Protein AF-A0A1X7SW17-F1 (afdb_monomer)

Secondary structure (DSSP, 8-state):
----TT--EEEPPTT---HHHHHHHHHHHTT-SS--EEE--SEEEEEGGGHHHHHHHHHH-SS--EEE-TTEE--HHHHHHHHHHHHH-SS--EEEE-GGGHHHHHTSTTHHHHGGGEEE-

Nearest PDB structures (foldseek):
  3tsr-assembly1_E  TM=7.673E-01  e=5.343E-05  Mus musculus
  7ju4-assembly1_l  TM=8.261E-01  e=2.467E-04  Chlamydomonas reinhardtii
  4peq-assembly2_D  TM=7.321E-01  e=2.467E-04  Bos taurus
  7vtq-assembly1_B  TM=7.278E-01  e=2.315E-04  Mus musculus
  8xi3-assembly1_A  TM=7.868E-01  e=2.005E-02  Mus musculus

Foldseek 3Di:
DDPPQAAQEDADDAQRDALVRLLVVLVVQLPDQRHQYYHDENHQNHELSNLQSLLSSQQRHQRHAYYEYENYHHDLVSVVSNVVSQLPRDRHQAYEYELVNVVVLCPDPCSVSCVRRYHHD

Mean predicted aligned error: 3.46 Å

Sequence (121 aa):
MINNTSLEALSISPDSINDDGVIALTQSLINNKTITGLFLYNNPDITSTSAQSLAELLLHNHTLSLLWLQYTNIDTDGVLVLMESLRTNKTLRRLYLDKKHKQTCSSLPYYKTIENRLHFV

Structure (mmCIF, N/CA/C/O backbone):
data_AF-A0A1X7SW17-F1
#
_entry.id   AF-A0A1X7SW17-F1
#
loop_
_atom_site.group_PDB
_atom_site.id
_atom_site.type_symbol
_atom_site.label_atom_id
_atom_site.label_alt_id
_atom_site.label_comp_id
_atom_site.label_asym_id
_atom_site.label_entity_id
_atom_site.label_seq_id
_atom_site.pdbx_PDB_ins_code
_atom_site.Cartn_x
_atom_site.Cartn_y
_atom_site.Cartn_z
_atom_site.occupancy
_atom_site.B_iso_or_equiv
_atom_site.auth_seq_id
_atom_site.auth_comp_id
_atom_site.auth_asym_id
_atom_site.auth_atom_id
_atom_site.pdbx_PDB_model_num
ATOM 1 N N . MET A 1 1 ? -13.036 26.231 8.450 1.00 32.84 1 MET A N 1
ATOM 2 C CA . MET A 1 1 ? -12.405 24.911 8.237 1.00 32.84 1 MET A CA 1
ATOM 3 C C . MET A 1 1 ? -13.520 23.893 8.093 1.00 32.84 1 MET A C 1
ATOM 5 O O . MET A 1 1 ? -14.224 23.654 9.064 1.00 32.84 1 MET A O 1
ATOM 9 N N . ILE A 1 2 ? -13.777 23.398 6.883 1.00 36.91 2 ILE A N 1
ATOM 10 C CA . ILE A 1 2 ? -14.857 22.432 6.654 1.00 36.91 2 ILE A CA 1
ATOM 11 C C . ILE A 1 2 ? -14.306 21.063 7.064 1.00 36.91 2 ILE A C 1
ATOM 13 O O . ILE A 1 2 ? -13.496 20.484 6.346 1.00 36.91 2 ILE A O 1
ATOM 17 N N . ASN A 1 3 ? -14.6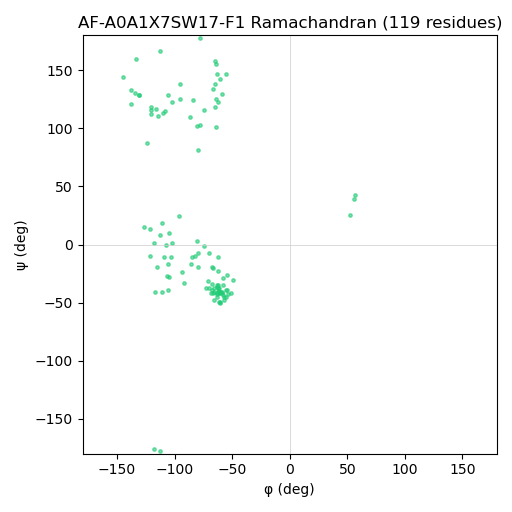85 20.585 8.252 1.00 39.19 3 ASN A N 1
ATOM 18 C CA . ASN A 1 3 ? -14.462 19.199 8.657 1.00 39.19 3 ASN A CA 1
ATOM 19 C C . ASN A 1 3 ? -15.285 18.314 7.721 1.00 39.19 3 ASN A C 1
ATOM 21 O O . ASN A 1 3 ? -16.501 18.214 7.862 1.00 39.19 3 ASN A O 1
ATOM 25 N N . ASN A 1 4 ? -14.626 17.720 6.732 1.00 43.75 4 ASN A N 1
ATOM 26 C CA . ASN A 1 4 ? -15.260 16.820 5.783 1.00 43.75 4 ASN A CA 1
ATOM 27 C C . ASN A 1 4 ? -15.412 15.445 6.456 1.00 43.75 4 ASN A C 1
ATOM 29 O O . ASN A 1 4 ? -14.566 14.567 6.310 1.00 43.75 4 ASN A O 1
ATOM 33 N N . THR A 1 5 ? -16.448 15.290 7.282 1.00 52.19 5 THR A N 1
ATOM 34 C CA . THR A 1 5 ? -16.728 14.059 8.044 1.00 52.19 5 THR A CA 1
ATOM 35 C C . THR A 1 5 ? -17.282 12.917 7.187 1.00 52.19 5 THR A C 1
ATOM 37 O O . THR A 1 5 ? -17.509 11.837 7.719 1.00 52.19 5 THR A O 1
ATOM 40 N N . SER A 1 6 ? -17.490 13.129 5.882 1.00 65.50 6 SER A N 1
ATOM 41 C CA . SER A 1 6 ? -18.081 12.150 4.959 1.00 65.50 6 SER A CA 1
ATOM 42 C C . SER A 1 6 ? -17.108 11.554 3.944 1.00 65.50 6 SER A C 1
ATOM 44 O O . SER A 1 6 ? -17.473 10.607 3.248 1.00 65.50 6 SER A O 1
ATOM 46 N N . LEU A 1 7 ? -15.890 12.093 3.802 1.00 67.31 7 LEU A N 1
ATOM 47 C CA . LEU A 1 7 ? -14.951 11.536 2.834 1.00 67.31 7 LEU A CA 1
ATOM 48 C C . LEU A 1 7 ? -14.341 10.257 3.414 1.00 67.31 7 LEU A C 1
ATOM 50 O O . LEU A 1 7 ? -13.465 10.309 4.279 1.00 67.31 7 LEU A O 1
ATOM 54 N N . GLU A 1 8 ? -14.838 9.121 2.934 1.00 90.00 8 GLU A N 1
ATOM 55 C CA . GLU A 1 8 ? -14.378 7.780 3.308 1.00 90.00 8 GLU A CA 1
ATOM 56 C C . GLU A 1 8 ? -13.317 7.240 2.343 1.00 90.00 8 GLU A C 1
ATOM 58 O O . GLU A 1 8 ? -12.506 6.395 2.715 1.00 90.00 8 GLU A O 1
ATOM 63 N N . ALA A 1 9 ? -13.286 7.739 1.108 1.00 94.50 9 ALA A N 1
ATOM 64 C CA . ALA A 1 9 ? -12.366 7.304 0.068 1.00 94.50 9 ALA A CA 1
ATOM 65 C C . ALA A 1 9 ? -11.697 8.509 -0.594 1.00 94.50 9 ALA A C 1
ATOM 67 O O . ALA A 1 9 ? -12.376 9.424 -1.058 1.00 94.50 9 ALA A O 1
ATOM 68 N N . LEU A 1 10 ? -10.368 8.487 -0.670 1.00 96.06 10 LEU A N 1
ATOM 69 C CA . LEU A 1 10 ? -9.577 9.445 -1.429 1.00 96.06 10 LEU A CA 1
ATOM 70 C C . LEU A 1 10 ? -8.963 8.742 -2.635 1.00 96.06 10 LEU A C 1
ATOM 72 O O . LEU A 1 10 ? -8.100 7.877 -2.479 1.00 96.06 10 LEU A O 1
ATOM 76 N N . SER A 1 11 ? -9.408 9.128 -3.828 1.00 97.19 11 SER A N 1
ATOM 77 C CA . SER A 1 11 ? -8.808 8.690 -5.084 1.00 97.19 11 SER A CA 1
ATOM 78 C C . SER A 1 11 ? -8.013 9.823 -5.694 1.00 97.19 11 SER A C 1
ATOM 80 O O . SER A 1 11 ? -8.537 10.922 -5.867 1.00 97.19 11 SER A O 1
ATOM 82 N N . ILE A 1 12 ? -6.764 9.533 -6.032 1.00 97.62 12 ILE A N 1
ATOM 83 C CA . ILE A 1 12 ? -5.918 10.424 -6.810 1.00 97.62 12 ILE A CA 1
ATOM 84 C C . ILE A 1 12 ? -6.010 9.999 -8.273 1.00 97.62 12 ILE A C 1
ATOM 86 O O . ILE A 1 12 ? -6.089 8.805 -8.570 1.00 97.62 12 ILE A O 1
ATOM 90 N N . SER A 1 13 ? -6.094 10.974 -9.175 1.00 97.44 13 SER A N 1
ATOM 91 C CA . SER A 1 13 ? -6.182 10.698 -10.606 1.00 97.44 13 SER A CA 1
ATOM 92 C C . SER A 1 13 ? -4.902 10.013 -11.102 1.00 97.44 13 SER A C 1
ATOM 94 O O . SER A 1 13 ? -3.845 10.171 -10.489 1.00 97.44 13 SER A O 1
ATOM 96 N N . PRO A 1 14 ? -4.974 9.246 -12.199 1.00 97.56 14 PRO A N 1
ATOM 97 C CA . PRO A 1 14 ? -3.780 8.771 -12.884 1.00 97.56 14 PRO A CA 1
ATOM 98 C C . PRO A 1 14 ? -2.851 9.922 -13.279 1.00 97.56 14 PRO A C 1
ATOM 100 O O . PRO A 1 14 ? -3.334 11.010 -13.607 1.00 97.56 14 PRO A O 1
ATOM 103 N N . ASP A 1 15 ? -1.545 9.664 -13.262 1.00 98.06 15 ASP A N 1
ATOM 104 C CA . ASP A 1 15 ? -0.480 10.598 -13.655 1.00 98.06 1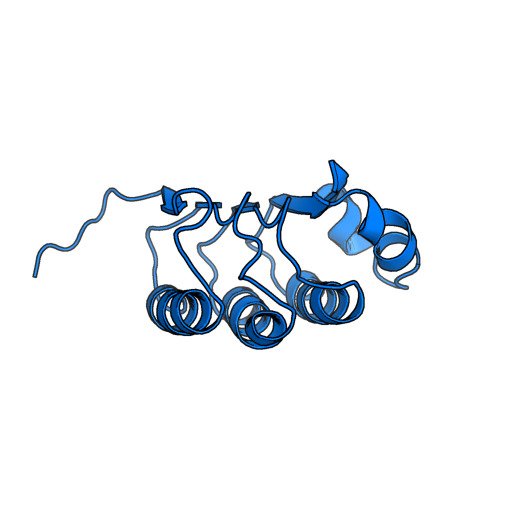5 ASP A CA 1
ATOM 105 C C . ASP A 1 15 ? -0.544 11.977 -12.961 1.00 98.06 15 ASP A C 1
ATOM 107 O O . ASP A 1 15 ? -0.089 12.984 -13.508 1.00 98.06 15 ASP A O 1
ATOM 111 N N . SER A 1 16 ? -1.142 12.059 -11.766 1.00 98.12 16 SER A N 1
ATOM 112 C CA . SER A 1 16 ? -1.411 13.338 -11.092 1.00 98.12 16 SER A CA 1
ATOM 113 C C . SER A 1 16 ? -0.700 13.508 -9.754 1.00 98.12 16 SER A C 1
ATOM 115 O O . SER A 1 16 ? -0.925 14.512 -9.074 1.00 98.12 16 SER A O 1
ATOM 117 N N . ILE A 1 17 ? 0.099 12.532 -9.324 1.00 98.56 17 ILE A N 1
ATOM 118 C CA . ILE A 1 17 ? 0.869 12.617 -8.083 1.00 98.56 17 ILE A CA 1
ATOM 119 C C . ILE A 1 17 ? 2.219 11.918 -8.224 1.00 98.56 17 ILE A C 1
ATOM 121 O O . ILE A 1 17 ? 2.340 10.879 -8.869 1.00 98.56 17 ILE A O 1
ATOM 125 N N . ASN A 1 18 ? 3.218 12.504 -7.577 1.00 98.69 18 ASN A N 1
ATOM 126 C CA . ASN A 1 18 ? 4.572 11.986 -7.464 1.00 98.69 18 ASN A CA 1
ATOM 127 C C . ASN A 1 18 ? 4.915 11.707 -5.991 1.00 98.69 18 ASN A C 1
ATOM 129 O O . ASN A 1 18 ? 4.078 11.882 -5.098 1.00 98.69 18 ASN A O 1
ATOM 133 N N . ASP A 1 19 ? 6.158 11.313 -5.730 1.00 98.81 19 ASP A N 1
ATOM 134 C CA . ASP A 1 19 ? 6.619 11.006 -4.377 1.00 98.81 19 ASP A CA 1
ATOM 135 C C . ASP A 1 19 ? 6.412 12.139 -3.360 1.00 98.81 19 ASP A C 1
ATOM 137 O O . ASP A 1 19 ? 5.884 11.897 -2.275 1.00 98.81 19 ASP A O 1
ATOM 141 N N . ASP A 1 20 ? 6.743 13.385 -3.709 1.00 98.69 20 ASP A N 1
ATOM 142 C CA . ASP A 1 20 ? 6.557 14.532 -2.808 1.00 98.69 20 ASP A CA 1
ATOM 143 C C . ASP A 1 20 ? 5.082 14.716 -2.425 1.00 98.69 20 ASP A C 1
ATOM 145 O O . ASP A 1 20 ? 4.744 14.962 -1.261 1.00 98.69 20 ASP A O 1
ATOM 149 N N . GLY A 1 21 ? 4.183 14.540 -3.397 1.00 98.56 21 GLY A N 1
ATOM 150 C CA . GLY A 1 21 ? 2.745 14.574 -3.163 1.00 98.56 21 GLY A CA 1
ATOM 151 C C . GLY A 1 21 ? 2.279 13.453 -2.233 1.00 98.56 21 GLY A C 1
ATOM 152 O O . GLY A 1 21 ? 1.480 13.703 -1.327 1.00 98.56 21 GLY A O 1
ATOM 153 N N . VAL A 1 22 ? 2.791 12.230 -2.402 1.00 98.69 22 VAL A N 1
ATOM 154 C CA . VAL A 1 22 ? 2.472 11.097 -1.515 1.00 98.69 22 VAL A CA 1
ATOM 155 C C . VAL A 1 22 ? 3.012 11.332 -0.104 1.00 98.69 22 VAL A C 1
ATOM 157 O O . VAL A 1 22 ? 2.303 11.082 0.873 1.00 98.69 22 VAL A O 1
ATOM 160 N N . ILE A 1 23 ? 4.223 11.870 0.039 1.00 98.69 23 ILE A N 1
ATOM 161 C CA . ILE A 1 23 ? 4.804 12.218 1.342 1.00 98.69 23 ILE A CA 1
ATOM 162 C C . ILE A 1 23 ? 3.930 13.25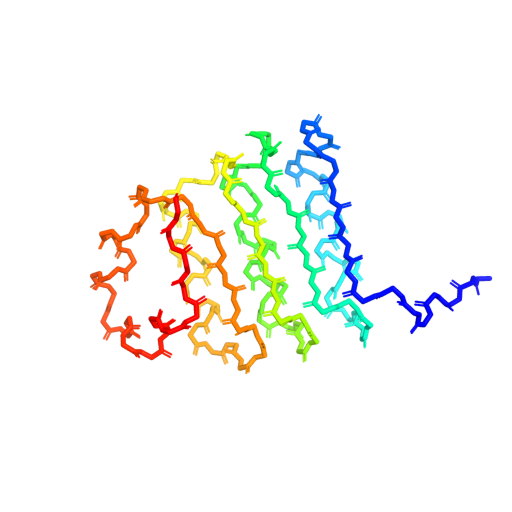8 2.057 1.00 98.69 23 ILE A C 1
ATOM 164 O O . ILE A 1 23 ? 3.529 13.039 3.201 1.00 98.69 23 ILE A O 1
ATOM 168 N N . ALA A 1 24 ? 3.541 14.343 1.386 1.00 98.44 24 ALA A N 1
ATOM 169 C CA . ALA A 1 24 ? 2.652 15.346 1.979 1.00 98.44 24 ALA A CA 1
ATOM 170 C C . ALA A 1 24 ? 1.265 14.766 2.331 1.00 98.44 24 ALA A C 1
ATOM 172 O O . ALA A 1 24 ? 0.670 15.087 3.370 1.00 98.44 24 ALA A O 1
ATOM 173 N N . LEU A 1 25 ? 0.749 13.873 1.483 1.00 97.75 25 LEU A N 1
ATOM 174 C CA . LEU A 1 25 ? -0.535 13.219 1.697 1.00 97.75 25 LEU A CA 1
ATOM 175 C C . LEU A 1 25 ? -0.511 12.291 2.920 1.00 97.75 25 LEU A C 1
ATOM 177 O O . LEU A 1 25 ? -1.402 12.365 3.767 1.00 97.75 25 LEU A O 1
ATOM 181 N N . THR A 1 26 ? 0.505 11.437 3.043 1.00 97.69 26 THR A N 1
ATOM 182 C CA . THR A 1 26 ? 0.652 10.498 4.172 1.00 97.69 26 THR A CA 1
ATOM 183 C C . THR A 1 26 ? 0.775 11.233 5.508 1.00 97.69 26 THR A C 1
ATOM 185 O O . THR A 1 26 ? 0.110 10.845 6.471 1.00 97.69 26 THR A O 1
ATOM 188 N N . GLN A 1 27 ? 1.504 12.355 5.554 1.00 96.88 27 GLN A N 1
ATOM 189 C CA . GLN A 1 27 ? 1.580 13.231 6.732 1.00 96.88 27 GLN A CA 1
ATOM 190 C C . GLN A 1 27 ? 0.203 13.766 7.148 1.00 96.88 27 GLN A C 1
ATOM 192 O O . GLN A 1 27 ? -0.134 13.775 8.332 1.00 96.88 27 GLN A O 1
ATOM 197 N N . SER A 1 28 ? -0.628 14.159 6.181 1.00 95.69 28 SER A N 1
ATOM 198 C CA . SER A 1 28 ? -1.990 14.642 6.448 1.00 95.69 28 SER A CA 1
ATOM 199 C C . SER A 1 28 ? -2.932 13.521 6.902 1.00 95.69 28 SER A C 1
ATOM 201 O O . SER A 1 28 ? -3.858 13.747 7.686 1.00 95.69 28 SER A O 1
ATOM 203 N N . LEU A 1 29 ? -2.705 12.295 6.425 1.00 96.31 29 LEU A N 1
ATOM 204 C CA . LEU A 1 29 ? -3.543 11.140 6.732 1.00 96.31 29 LEU A CA 1
ATOM 205 C C . LEU A 1 29 ? -3.156 10.421 8.026 1.00 96.31 29 LEU A C 1
ATOM 207 O O . LEU A 1 29 ? -3.991 9.690 8.555 1.00 96.31 29 LEU A O 1
ATOM 211 N N . ILE A 1 30 ? -1.965 10.634 8.590 1.00 96.12 30 ILE A N 1
ATOM 212 C CA . ILE A 1 30 ? -1.480 9.862 9.749 1.00 96.12 30 ILE A CA 1
ATOM 213 C C . ILE A 1 30 ? -2.459 9.876 10.938 1.00 96.12 30 ILE A C 1
ATOM 215 O O . ILE A 1 30 ? -2.742 8.838 11.534 1.00 96.12 30 ILE A O 1
ATOM 219 N N . ASN A 1 31 ? -3.087 11.028 11.199 1.00 92.94 31 ASN A N 1
ATOM 220 C CA . ASN A 1 31 ? -4.081 11.216 12.261 1.00 92.94 31 ASN A CA 1
ATOM 221 C C . AS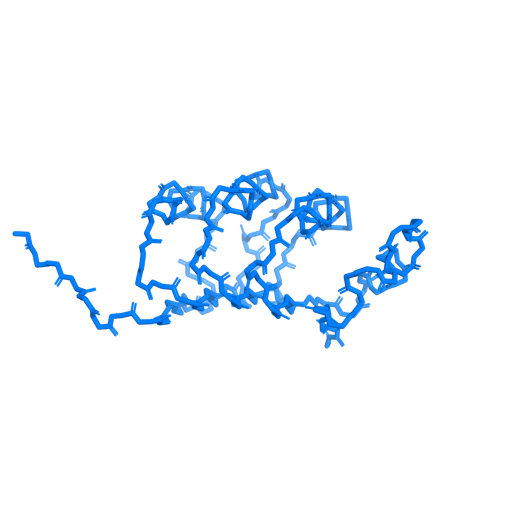N A 1 31 ? -5.530 11.241 11.751 1.00 92.94 31 ASN A C 1
ATOM 223 O O . ASN A 1 31 ? -6.455 11.410 12.549 1.00 92.94 31 ASN A O 1
ATOM 227 N N . ASN A 1 32 ? -5.750 11.071 10.445 1.00 94.25 32 ASN A N 1
ATOM 228 C CA . ASN A 1 32 ? -7.078 11.128 9.851 1.00 94.25 32 ASN A CA 1
ATOM 229 C C . ASN A 1 32 ? -7.961 9.957 10.336 1.00 94.25 32 ASN A C 1
ATOM 231 O O . ASN A 1 32 ? -7.539 8.796 10.384 1.00 94.25 32 ASN A O 1
ATOM 235 N N . LYS A 1 33 ? -9.204 10.280 10.714 1.00 94.69 33 LYS A N 1
ATOM 236 C CA . LYS A 1 33 ? -10.189 9.341 11.282 1.00 94.69 33 LYS A CA 1
ATOM 237 C C . LYS A 1 33 ? -11.394 9.072 10.376 1.00 94.69 33 LYS A C 1
ATOM 239 O O . LYS A 1 33 ? -12.335 8.430 10.821 1.00 94.69 33 LYS A O 1
ATOM 244 N N . THR A 1 34 ? -11.371 9.548 9.132 1.00 94.69 34 THR A N 1
ATOM 245 C CA . THR A 1 34 ? -12.502 9.445 8.193 1.00 94.69 34 THR A CA 1
ATOM 246 C C . THR A 1 34 ? -12.166 8.609 6.960 1.00 94.69 34 THR A C 1
ATOM 248 O O . THR A 1 34 ? -12.969 7.788 6.538 1.00 94.69 34 THR A O 1
ATOM 251 N N . ILE A 1 35 ? -10.964 8.766 6.406 1.00 96.44 35 ILE A N 1
ATOM 252 C CA . ILE A 1 35 ? -10.516 8.092 5.190 1.00 96.44 35 ILE A CA 1
ATOM 253 C C . ILE A 1 35 ? -10.205 6.629 5.499 1.00 96.44 35 ILE A C 1
ATOM 255 O O . ILE A 1 35 ? -9.276 6.300 6.237 1.00 96.44 35 ILE A O 1
ATOM 259 N N . THR A 1 36 ? -10.982 5.746 4.886 1.00 97.25 36 THR A N 1
ATOM 260 C CA . THR A 1 36 ? -10.862 4.291 4.972 1.00 97.25 36 THR A CA 1
ATOM 261 C C . THR A 1 36 ? -10.269 3.676 3.704 1.00 97.25 36 THR A C 1
ATOM 263 O O . THR A 1 36 ? -9.796 2.538 3.765 1.00 97.25 36 THR A O 1
ATOM 266 N N . GLY A 1 37 ? -10.238 4.399 2.579 1.00 98.12 37 GLY A N 1
ATOM 267 C CA . GLY A 1 37 ? -9.627 3.954 1.325 1.00 98.12 37 GLY A CA 1
ATOM 268 C C . GLY A 1 37 ? -8.752 5.021 0.672 1.00 98.12 37 GLY A C 1
ATOM 269 O O . GLY A 1 37 ? -9.194 6.151 0.483 1.00 98.12 37 GLY A O 1
ATOM 270 N N . LEU A 1 38 ? -7.530 4.643 0.298 1.00 98.56 38 LEU A N 1
ATOM 271 C CA . LEU A 1 38 ? -6.584 5.477 -0.439 1.00 98.56 38 LEU A CA 1
ATOM 272 C C . LEU A 1 38 ? -6.223 4.798 -1.764 1.00 98.56 38 LEU A C 1
ATOM 274 O O . LEU A 1 38 ? -5.674 3.693 -1.779 1.00 98.56 38 LEU A O 1
ATOM 278 N N . PHE A 1 39 ? -6.536 5.462 -2.873 1.00 98.62 39 PHE A N 1
ATOM 279 C CA . PHE A 1 39 ? -6.336 4.946 -4.222 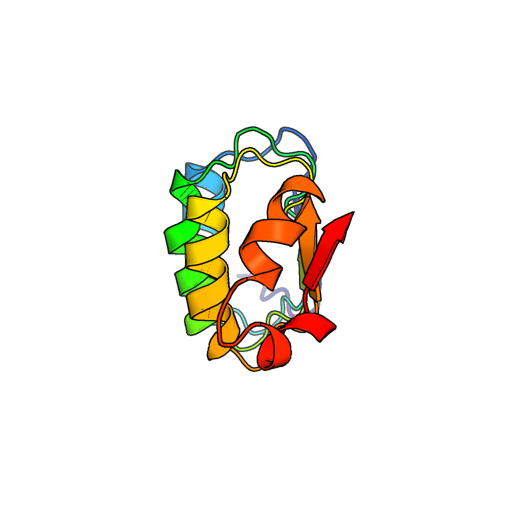1.00 98.62 39 PHE A CA 1
ATOM 280 C C . PHE A 1 39 ? -5.288 5.798 -4.940 1.00 98.62 39 PHE A C 1
ATOM 282 O O . PHE A 1 39 ? -5.539 6.961 -5.250 1.00 98.62 39 PHE A O 1
ATOM 289 N N . LEU A 1 40 ? -4.117 5.204 -5.176 1.00 98.56 40 LEU A N 1
ATOM 290 C CA . LEU A 1 40 ? -2.939 5.832 -5.788 1.00 98.56 40 LEU A CA 1
ATOM 291 C C . LEU A 1 40 ? -2.497 5.101 -7.066 1.00 98.56 40 LEU A C 1
ATOM 293 O O . LEU A 1 40 ? -1.390 5.296 -7.553 1.00 98.56 40 LEU A O 1
ATOM 297 N N . TYR A 1 41 ? -3.345 4.220 -7.593 1.00 97.94 41 TYR A N 1
ATOM 298 C CA . TYR A 1 41 ? -3.027 3.414 -8.764 1.00 97.94 41 TYR A CA 1
ATOM 299 C C . TYR A 1 41 ? -2.840 4.275 -10.022 1.00 97.94 41 TYR A C 1
ATOM 301 O O . TYR A 1 41 ? -3.366 5.385 -10.094 1.00 97.94 41 TYR A O 1
ATOM 309 N N . ASN A 1 42 ? -2.119 3.749 -11.016 1.00 98.38 42 ASN A N 1
ATOM 310 C CA . ASN A 1 42 ? -1.773 4.456 -12.261 1.00 98.38 42 ASN A CA 1
ATOM 311 C C . ASN A 1 42 ? -1.037 5.787 -12.026 1.00 98.38 42 ASN A C 1
ATOM 313 O O . ASN A 1 42 ? -1.301 6.776 -12.703 1.00 98.38 42 ASN A O 1
ATOM 317 N N . ASN A 1 43 ? -0.129 5.821 -11.054 1.00 98.69 43 ASN A N 1
ATOM 318 C CA . ASN A 1 43 ? 0.744 6.966 -10.817 1.00 98.69 43 ASN A CA 1
ATOM 319 C C . ASN A 1 43 ? 2.203 6.489 -10.862 1.00 98.69 43 ASN A C 1
ATOM 321 O O . ASN A 1 43 ? 2.759 6.099 -9.830 1.00 98.69 43 ASN A O 1
ATOM 325 N N . PRO A 1 44 ? 2.826 6.460 -12.055 1.00 98.50 44 PRO A N 1
ATOM 326 C CA . PRO A 1 44 ? 4.176 5.930 -12.231 1.00 98.50 44 PRO A CA 1
ATOM 327 C C . PRO A 1 44 ? 5.246 6.770 -11.519 1.00 98.50 44 PRO A C 1
ATOM 329 O O . PRO A 1 44 ? 6.311 6.248 -11.209 1.00 98.50 44 PRO A O 1
ATOM 332 N N . ASP A 1 45 ? 4.963 8.030 -11.191 1.00 98.75 45 ASP A N 1
ATOM 333 C CA . ASP A 1 45 ? 5.887 8.897 -10.447 1.00 98.75 45 ASP A CA 1
ATOM 334 C C . ASP A 1 45 ? 5.868 8.649 -8.925 1.00 98.75 45 ASP A C 1
ATOM 336 O O . ASP A 1 45 ? 6.562 9.333 -8.172 1.00 98.75 45 ASP A O 1
ATOM 340 N N . ILE A 1 46 ? 5.090 7.665 -8.457 1.00 98.75 46 ILE A N 1
ATOM 341 C CA . ILE A 1 46 ? 5.221 7.103 -7.110 1.00 98.75 46 ILE A CA 1
ATOM 342 C C . ILE A 1 46 ? 6.274 5.997 -7.169 1.00 98.75 46 ILE A C 1
ATOM 344 O O . ILE A 1 46 ? 6.034 4.927 -7.736 1.00 98.75 46 ILE A O 1
ATOM 348 N N . THR A 1 47 ? 7.432 6.247 -6.570 1.00 98.81 47 THR A N 1
ATOM 349 C CA . THR A 1 47 ? 8.571 5.329 -6.528 1.00 98.81 47 THR A CA 1
ATOM 350 C C . THR A 1 47 ? 8.823 4.830 -5.105 1.00 98.81 47 THR A C 1
ATOM 352 O O . THR A 1 47 ? 8.111 5.165 -4.154 1.00 98.81 47 THR A O 1
ATOM 355 N N . SER A 1 48 ? 9.870 4.025 -4.918 1.00 98.56 48 SER A N 1
ATOM 356 C CA . S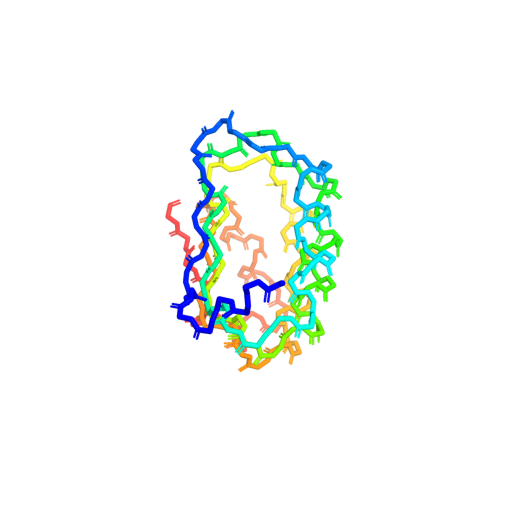ER A 1 48 ? 10.281 3.563 -3.587 1.00 98.56 48 SER A CA 1
ATOM 357 C C . SER A 1 48 ? 10.707 4.691 -2.636 1.00 98.56 48 SER A C 1
ATOM 359 O O . SER A 1 48 ? 10.786 4.455 -1.432 1.00 98.56 48 SER A O 1
ATOM 361 N N . THR A 1 49 ? 10.880 5.926 -3.119 1.00 98.56 49 THR A N 1
ATOM 362 C CA . THR A 1 49 ? 11.047 7.118 -2.266 1.00 98.56 49 THR A CA 1
ATOM 363 C C . THR A 1 49 ? 9.852 7.317 -1.323 1.00 98.56 49 THR A C 1
ATOM 365 O O . THR A 1 49 ? 10.033 7.684 -0.162 1.00 98.56 49 THR A O 1
ATOM 368 N N . SER A 1 50 ? 8.633 6.990 -1.766 1.00 98.44 50 SER A N 1
ATOM 369 C CA . SER A 1 50 ? 7.419 7.048 -0.935 1.00 98.44 50 SER A CA 1
ATOM 370 C C . SER A 1 50 ? 7.232 5.855 0.007 1.00 98.44 50 SER A C 1
ATOM 372 O O . SER A 1 50 ? 6.307 5.852 0.821 1.00 98.44 50 SER A O 1
ATOM 374 N N . ALA A 1 51 ? 8.058 4.808 -0.087 1.00 98.50 51 ALA A N 1
ATOM 375 C CA . ALA A 1 51 ? 7.809 3.561 0.637 1.00 98.50 51 ALA A CA 1
ATOM 376 C C . ALA A 1 51 ? 7.810 3.760 2.159 1.00 98.50 51 ALA A C 1
ATOM 378 O O . ALA A 1 51 ? 6.934 3.243 2.854 1.00 98.50 51 ALA A O 1
ATOM 379 N N . GLN A 1 52 ? 8.751 4.561 2.667 1.00 98.62 52 GLN A N 1
ATOM 380 C CA . GLN A 1 52 ? 8.869 4.847 4.095 1.00 98.62 52 GLN A CA 1
ATOM 381 C C . GLN A 1 52 ? 7.672 5.650 4.625 1.00 98.62 52 GLN A C 1
ATOM 383 O O . GLN A 1 52 ? 7.134 5.323 5.679 1.00 98.62 52 GLN A O 1
ATOM 388 N N . SER A 1 53 ? 7.198 6.654 3.883 1.00 98.69 53 SER A N 1
ATOM 389 C CA . SER A 1 53 ? 6.063 7.482 4.311 1.00 98.69 53 SER A CA 1
ATOM 390 C C . SER A 1 53 ? 4.740 6.704 4.279 1.00 98.69 53 SER A C 1
ATOM 392 O O . SER A 1 53 ? 3.921 6.807 5.196 1.00 98.69 53 SER A O 1
ATOM 394 N N . LEU A 1 54 ? 4.551 5.837 3.278 1.00 98.75 54 LEU A N 1
ATOM 395 C CA . LEU A 1 54 ? 3.433 4.892 3.227 1.00 98.75 54 LEU A CA 1
ATOM 396 C C . LEU A 1 54 ? 3.496 3.882 4.383 1.00 98.75 54 LEU A C 1
ATOM 398 O O . LEU A 1 54 ? 2.472 3.590 4.999 1.00 98.75 54 LEU A O 1
ATOM 402 N N . ALA A 1 55 ? 4.680 3.367 4.708 1.00 98.62 55 ALA A N 1
ATOM 403 C CA . ALA A 1 55 ? 4.891 2.468 5.839 1.00 98.62 55 ALA A CA 1
ATOM 404 C C . ALA A 1 55 ? 4.572 3.140 7.186 1.00 98.62 55 ALA A C 1
ATOM 406 O O . ALA A 1 55 ? 3.828 2.577 7.990 1.00 98.62 55 ALA A O 1
ATOM 407 N N . GLU A 1 56 ? 5.036 4.370 7.404 1.00 98.50 56 GLU A N 1
ATOM 408 C CA . GLU A 1 56 ? 4.705 5.173 8.588 1.00 98.50 56 GLU A CA 1
ATOM 409 C C . GLU A 1 56 ? 3.201 5.437 8.703 1.00 98.50 56 GLU A C 1
ATOM 411 O O . GLU A 1 56 ? 2.625 5.284 9.787 1.00 98.50 56 GLU A O 1
ATOM 416 N N . LEU A 1 57 ? 2.533 5.740 7.583 1.00 98.56 57 LEU A N 1
ATOM 417 C CA . LEU A 1 57 ? 1.077 5.840 7.549 1.00 98.56 57 LEU A CA 1
ATOM 418 C C . LEU A 1 57 ? 0.429 4.533 8.024 1.00 98.56 57 LEU A C 1
ATOM 420 O O . LEU A 1 57 ? -0.478 4.578 8.850 1.00 98.56 57 LEU A O 1
ATOM 424 N N . LEU A 1 58 ? 0.893 3.369 7.559 1.00 98.38 58 LEU A N 1
ATOM 425 C CA . LEU A 1 58 ? 0.361 2.077 8.005 1.00 98.38 58 LEU A CA 1
ATOM 426 C C . LEU A 1 58 ? 0.674 1.778 9.478 1.00 98.38 58 LEU A C 1
ATOM 428 O O . LEU A 1 58 ? -0.144 1.153 10.149 1.00 98.38 58 LEU A O 1
ATOM 432 N N . LEU A 1 59 ? 1.815 2.202 10.015 1.00 97.88 59 LEU A N 1
ATOM 433 C CA . LEU A 1 59 ? 2.140 1.978 11.427 1.00 97.88 59 LEU A CA 1
ATOM 434 C C . LEU A 1 59 ? 1.229 2.775 12.366 1.00 97.88 59 LEU A C 1
ATOM 436 O O . LEU A 1 59 ? 0.809 2.251 13.400 1.00 97.88 59 LEU A O 1
ATOM 440 N N . HIS A 1 60 ? 0.905 4.016 12.004 1.00 97.88 60 HIS A N 1
ATOM 441 C CA . HIS A 1 60 ? 0.253 4.964 12.912 1.00 97.88 60 HIS A CA 1
ATOM 442 C C . HIS A 1 60 ? -1.227 5.217 12.612 1.00 97.88 60 HIS A C 1
ATOM 444 O O . HIS A 1 60 ? -1.998 5.531 13.524 1.00 97.88 60 HIS A O 1
ATOM 450 N N . ASN A 1 61 ? -1.661 5.060 11.361 1.00 97.75 61 ASN A N 1
ATOM 451 C CA . ASN A 1 61 ? -3.063 5.218 11.015 1.00 97.75 61 ASN A CA 1
ATOM 452 C C . ASN A 1 61 ? -3.839 3.917 11.270 1.00 97.75 61 ASN A C 1
ATOM 454 O O . ASN A 1 61 ? -3.538 2.846 10.739 1.00 97.75 61 ASN A O 1
ATOM 458 N N . HIS A 1 62 ? -4.892 4.035 12.078 1.00 96.50 62 HIS A N 1
ATOM 459 C CA . HIS A 1 62 ? -5.768 2.927 12.461 1.00 96.50 62 HIS A CA 1
ATOM 460 C C . HIS A 1 62 ? -7.184 3.028 11.867 1.00 96.50 62 HIS A C 1
ATOM 462 O O . HIS A 1 62 ? -8.114 2.387 12.349 1.00 96.50 62 HIS A O 1
ATOM 468 N N . THR A 1 63 ? -7.344 3.835 10.822 1.00 97.12 63 THR A N 1
ATOM 469 C CA . THR A 1 63 ? -8.610 4.092 10.118 1.00 97.12 63 THR A CA 1
ATOM 470 C C . THR A 1 63 ? -8.586 3.480 8.717 1.00 97.12 63 THR A C 1
ATOM 472 O O . THR A 1 63 ? -9.565 2.884 8.269 1.00 97.12 63 THR A O 1
ATOM 475 N N . LEU A 1 64 ? -7.447 3.594 8.029 1.00 98.19 64 LEU A N 1
ATOM 476 C CA . LEU A 1 64 ? -7.262 3.151 6.660 1.00 98.19 64 LEU A CA 1
ATOM 477 C C . LEU A 1 64 ? -7.411 1.629 6.575 1.00 98.19 64 LEU A C 1
ATOM 479 O O . LEU A 1 64 ? -6.734 0.868 7.271 1.00 98.19 64 LEU A O 1
ATOM 483 N N . SER A 1 65 ? -8.312 1.200 5.696 1.00 98.31 65 SER A N 1
ATOM 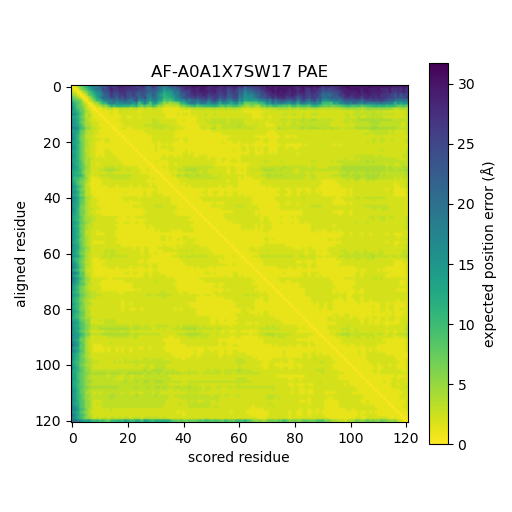484 C CA . SER A 1 65 ? -8.690 -0.195 5.469 1.00 98.31 65 SER A CA 1
ATOM 485 C C . SER A 1 65 ? -8.321 -0.689 4.064 1.00 98.31 65 SER A C 1
ATOM 487 O O . SER A 1 65 ? -8.221 -1.899 3.847 1.00 98.31 65 SER A O 1
ATOM 489 N N . LEU A 1 66 ? -8.091 0.217 3.112 1.00 98.62 66 LEU A N 1
ATOM 490 C CA . LEU A 1 66 ? -7.708 -0.096 1.740 1.00 98.62 66 LEU A CA 1
ATOM 491 C C . LEU A 1 66 ? -6.606 0.847 1.258 1.00 98.62 66 LEU A C 1
ATOM 493 O O . LEU A 1 66 ? -6.725 2.063 1.395 1.00 98.62 66 LEU A O 1
ATOM 497 N N . LEU A 1 67 ? -5.574 0.270 0.646 1.00 98.75 67 LEU A N 1
ATOM 498 C CA . LEU A 1 67 ? -4.522 0.981 -0.073 1.00 98.75 67 LEU A CA 1
ATOM 499 C C . LEU A 1 67 ? -4.322 0.328 -1.447 1.00 98.75 67 LEU A C 1
ATOM 501 O O . LEU A 1 67 ? -4.160 -0.890 -1.537 1.00 98.75 67 LEU A O 1
ATOM 505 N N . TRP A 1 68 ? -4.351 1.119 -2.516 1.00 98.69 68 TRP A N 1
ATOM 506 C CA . TRP A 1 68 ? -4.177 0.630 -3.887 1.00 98.69 68 TRP A CA 1
ATOM 507 C C . TRP A 1 68 ? -2.974 1.300 -4.553 1.00 98.69 68 TRP A C 1
ATOM 509 O O . TRP A 1 68 ? -2.995 2.511 -4.752 1.00 98.69 68 TRP A O 1
ATOM 519 N N . LEU A 1 69 ? -1.952 0.506 -4.895 1.00 98.69 69 LEU A N 1
ATOM 520 C CA . LEU A 1 69 ? -0.648 0.956 -5.417 1.00 98.69 69 LEU A CA 1
ATOM 521 C C . LEU A 1 69 ? -0.251 0.283 -6.746 1.00 98.69 69 LEU A C 1
ATOM 523 O O . LEU A 1 69 ? 0.912 0.300 -7.138 1.00 98.69 69 LEU A O 1
ATOM 527 N N . GLN A 1 70 ? -1.196 -0.357 -7.431 1.00 98.19 70 GLN A N 1
ATOM 528 C CA . GLN A 1 70 ? -0.958 -0.975 -8.734 1.00 98.19 70 GLN A CA 1
ATOM 529 C C . GLN A 1 70 ? -0.567 0.082 -9.777 1.00 98.19 70 GLN A C 1
ATOM 531 O O . GLN A 1 70 ? -1.074 1.203 -9.732 1.00 98.19 70 GLN A O 1
ATOM 536 N N . TYR A 1 71 ? 0.293 -0.277 -10.728 1.00 98.12 71 TYR A N 1
ATOM 537 C CA . TYR A 1 71 ? 0.809 0.643 -11.746 1.00 98.12 71 TYR A CA 1
ATOM 538 C C . TYR A 1 71 ? 1.502 1.876 -11.136 1.00 98.12 71 TYR A C 1
ATOM 540 O O . TYR A 1 71 ? 1.310 3.007 -11.580 1.00 98.12 71 TYR A O 1
ATOM 548 N N . THR A 1 72 ? 2.300 1.637 -10.094 1.00 98.62 72 THR A N 1
ATOM 549 C CA . THR A 1 72 ? 3.291 2.582 -9.559 1.00 98.62 72 THR A CA 1
ATOM 550 C C . THR A 1 72 ? 4.698 2.035 -9.815 1.00 98.62 72 THR A C 1
ATOM 552 O O . THR A 1 72 ? 4.874 0.854 -10.141 1.00 98.62 72 THR A O 1
ATOM 555 N N . ASN A 1 73 ? 5.720 2.871 -9.650 1.00 98.62 73 ASN A N 1
ATOM 556 C CA . ASN A 1 73 ? 7.123 2.466 -9.755 1.00 98.62 73 ASN A CA 1
ATOM 557 C C . ASN A 1 73 ? 7.756 2.159 -8.388 1.00 98.62 73 ASN A C 1
ATOM 559 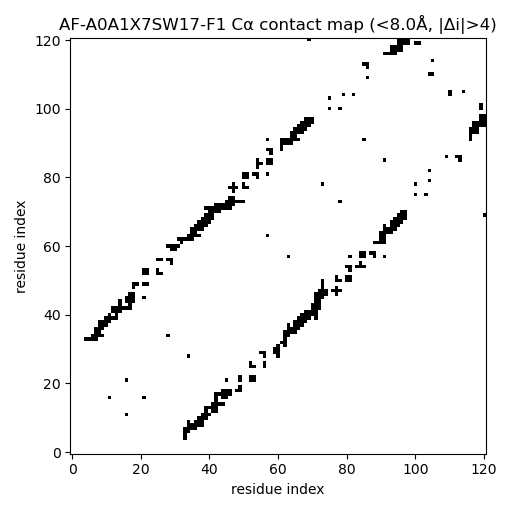O O . ASN A 1 73 ? 8.977 2.211 -8.247 1.00 98.62 73 ASN A O 1
ATOM 563 N N . ILE A 1 74 ? 6.950 1.804 -7.381 1.00 98.69 74 ILE A N 1
ATOM 564 C CA . ILE A 1 74 ? 7.471 1.203 -6.151 1.00 98.69 74 ILE A CA 1
ATOM 565 C C . ILE A 1 74 ? 8.066 -0.157 -6.528 1.00 98.69 74 ILE A C 1
ATOM 567 O O . ILE A 1 74 ? 7.384 -1.043 -7.055 1.00 98.69 74 ILE A O 1
ATOM 571 N N . ASP A 1 75 ? 9.362 -0.315 -6.302 1.00 98.44 75 ASP A N 1
ATOM 572 C CA . ASP A 1 75 ? 10.053 -1.571 -6.546 1.00 98.44 75 ASP A CA 1
ATOM 573 C C . ASP A 1 75 ? 9.789 -2.588 -5.426 1.00 98.44 75 ASP A C 1
ATOM 575 O O . ASP A 1 75 ? 9.057 -2.360 -4.460 1.00 98.44 75 ASP A O 1
ATOM 579 N N . THR A 1 76 ? 10.351 -3.780 -5.588 1.00 97.81 76 THR A N 1
ATOM 580 C CA . THR A 1 76 ? 10.149 -4.863 -4.629 1.00 97.81 76 THR A CA 1
ATOM 581 C C . THR A 1 76 ? 10.701 -4.527 -3.244 1.00 97.81 76 THR A C 1
ATOM 583 O O . THR A 1 76 ? 10.054 -4.886 -2.262 1.00 97.81 76 THR A O 1
ATOM 586 N N . ASP A 1 77 ? 11.824 -3.817 -3.144 1.00 98.06 77 ASP A N 1
ATOM 587 C CA . ASP A 1 77 ? 12.409 -3.444 -1.853 1.00 98.06 77 ASP A CA 1
ATOM 588 C C . ASP A 1 77 ? 11.516 -2.429 -1.129 1.00 98.06 77 ASP A C 1
ATOM 590 O O . ASP A 1 77 ? 11.214 -2.602 0.053 1.00 98.06 77 ASP A O 1
ATOM 594 N N . GLY A 1 78 ? 10.974 -1.448 -1.855 1.00 98.56 78 GLY A N 1
ATOM 595 C CA . GLY A 1 78 ? 9.960 -0.530 -1.339 1.00 98.56 78 GLY A CA 1
ATOM 596 C C . GLY A 1 78 ? 8.712 -1.263 -0.841 1.00 98.56 78 GLY A C 1
ATOM 597 O O . GLY A 1 78 ? 8.229 -1.001 0.260 1.00 98.56 78 GLY A O 1
ATOM 598 N N . VAL A 1 79 ? 8.216 -2.256 -1.586 1.00 98.56 79 VAL A N 1
ATOM 599 C CA . VAL A 1 79 ? 7.084 -3.087 -1.137 1.00 98.56 79 VAL A CA 1
ATOM 600 C C . VAL A 1 79 ? 7.412 -3.860 0.145 1.00 98.56 79 VAL A C 1
ATOM 602 O O . VAL A 1 79 ? 6.545 -3.976 1.014 1.00 98.56 79 VAL A O 1
ATOM 605 N N . LEU A 1 80 ? 8.638 -4.363 0.312 1.00 98.56 80 LEU A N 1
ATOM 606 C CA . LEU A 1 80 ? 9.045 -5.055 1.541 1.00 98.56 80 LEU A CA 1
ATOM 607 C C . LEU A 1 80 ? 9.008 -4.134 2.770 1.00 98.56 80 LEU A C 1
ATOM 609 O O . LEU A 1 80 ? 8.588 -4.577 3.841 1.00 98.56 80 LEU A O 1
ATOM 613 N N . VAL A 1 81 ? 9.333 -2.847 2.612 1.00 98.62 81 VAL A N 1
ATO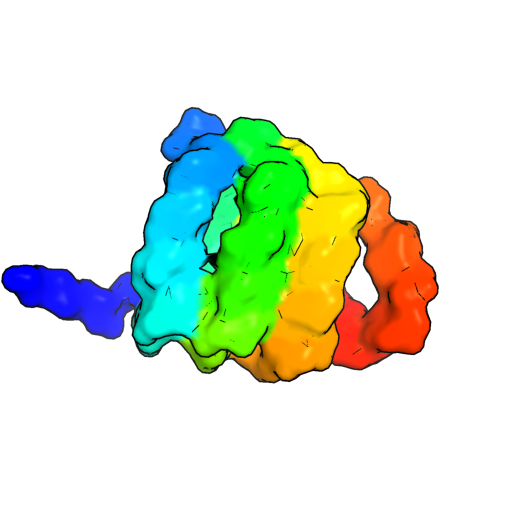M 614 C CA . VAL A 1 81 ? 9.171 -1.839 3.679 1.00 98.62 81 VAL A CA 1
ATOM 615 C C . VAL A 1 81 ? 7.700 -1.723 4.110 1.00 98.62 81 VAL A C 1
ATOM 617 O O . VAL A 1 81 ? 7.392 -1.697 5.307 1.00 98.62 81 VAL A O 1
ATOM 620 N N . LEU A 1 82 ? 6.760 -1.750 3.157 1.00 98.44 82 LEU A N 1
ATOM 621 C CA . LEU A 1 82 ? 5.324 -1.771 3.464 1.00 98.44 82 LEU A CA 1
ATOM 622 C C . LEU A 1 82 ? 4.907 -3.070 4.175 1.00 98.44 82 LEU A C 1
ATOM 624 O O . LEU A 1 82 ? 4.066 -3.018 5.075 1.00 98.44 82 LEU A O 1
ATOM 628 N N . MET A 1 83 ? 5.475 -4.226 3.807 1.00 98.44 83 MET A N 1
ATOM 629 C CA . MET A 1 83 ? 5.146 -5.518 4.436 1.00 98.44 83 MET A CA 1
ATOM 630 C C . MET A 1 83 ? 5.506 -5.553 5.924 1.00 98.44 83 MET A C 1
ATOM 632 O O . MET A 1 83 ? 4.710 -6.052 6.728 1.00 98.44 83 MET A O 1
ATOM 636 N N . GLU A 1 84 ? 6.653 -4.984 6.308 1.00 98.06 84 GLU A N 1
ATOM 637 C CA . GLU A 1 84 ? 7.060 -4.907 7.717 1.00 98.06 84 GLU A CA 1
ATOM 638 C C . GLU A 1 84 ? 6.059 -4.115 8.561 1.00 98.06 84 GLU A C 1
ATOM 640 O O . GLU A 1 84 ? 5.691 -4.541 9.659 1.00 98.06 84 GLU A O 1
ATOM 645 N N . SER A 1 85 ? 5.542 -3.012 8.019 1.00 97.75 85 SER A N 1
ATOM 646 C CA . SER A 1 85 ? 4.511 -2.203 8.680 1.00 97.75 85 SER A CA 1
ATOM 647 C C . SER A 1 85 ? 3.148 -2.895 8.680 1.00 97.75 85 SER A C 1
ATOM 649 O O . SER A 1 85 ? 2.406 -2.865 9.667 1.00 97.75 85 SER A O 1
ATOM 651 N N . LEU A 1 86 ? 2.818 -3.592 7.591 1.00 97.88 86 LEU A N 1
ATOM 652 C CA . LEU A 1 86 ? 1.570 -4.334 7.466 1.00 97.88 86 LEU A CA 1
ATOM 653 C C . LEU A 1 86 ? 1.461 -5.460 8.503 1.00 97.88 86 LEU A C 1
ATOM 655 O O . LEU A 1 86 ? 0.365 -5.727 9.002 1.00 97.88 86 LEU A O 1
ATOM 659 N N . ARG A 1 87 ? 2.579 -6.108 8.853 1.00 96.50 87 ARG A N 1
ATOM 660 C CA . ARG A 1 87 ? 2.643 -7.190 9.852 1.00 96.50 87 ARG A CA 1
ATOM 661 C C . ARG A 1 87 ? 2.023 -6.787 11.195 1.00 96.50 87 ARG A C 1
ATOM 663 O O . ARG A 1 87 ? 1.285 -7.570 11.812 1.00 96.50 87 ARG A O 1
ATOM 670 N N . THR A 1 88 ? 2.297 -5.568 11.652 1.00 96.06 88 THR A N 1
ATOM 671 C CA . THR A 1 88 ? 1.803 -5.046 12.935 1.00 96.06 88 THR A CA 1
ATOM 672 C C . THR A 1 88 ? 0.483 -4.297 12.781 1.00 96.06 88 THR A C 1
ATOM 674 O O . THR A 1 88 ? -0.373 -4.423 13.661 1.00 96.06 88 THR A O 1
ATOM 677 N N . ASN A 1 89 ? 0.253 -3.616 11.653 1.00 98.00 89 ASN A N 1
ATOM 678 C CA . ASN A 1 89 ? -1.009 -2.937 11.373 1.00 98.00 89 ASN A CA 1
ATOM 679 C C . ASN A 1 89 ? -2.194 -3.925 11.382 1.00 98.00 89 ASN A C 1
ATOM 681 O O . ASN A 1 89 ? -2.175 -4.944 10.688 1.00 98.00 89 ASN A O 1
ATOM 685 N N . LYS A 1 90 ? -3.262 -3.605 12.125 1.00 95.88 90 LYS A N 1
ATOM 686 C CA . LYS A 1 90 ? -4.471 -4.449 12.246 1.00 95.88 90 LYS A CA 1
ATOM 687 C C . LYS A 1 90 ? -5.704 -3.908 11.520 1.00 95.88 90 LYS A C 1
ATOM 689 O O . LYS A 1 90 ? -6.750 -4.556 11.564 1.00 95.88 90 LYS A O 1
ATOM 694 N N . THR A 1 91 ? -5.600 -2.757 10.864 1.00 97.88 91 THR A N 1
ATOM 695 C CA . THR A 1 91 ? -6.744 -2.022 10.300 1.00 97.88 91 THR A CA 1
ATOM 696 C C . THR A 1 91 ? -6.813 -2.130 8.787 1.00 97.88 91 THR A C 1
ATOM 698 O O . THR A 1 91 ? -7.898 -2.365 8.259 1.00 97.88 91 THR A O 1
ATOM 701 N N . LEU A 1 92 ? -5.671 -2.079 8.091 1.00 98.44 92 LEU A N 1
ATOM 702 C CA . LEU A 1 92 ? -5.609 -2.262 6.646 1.00 98.44 92 LEU A CA 1
ATOM 703 C C . LEU A 1 92 ? -6.092 -3.671 6.301 1.00 98.44 92 LEU A C 1
ATOM 705 O O . LEU A 1 92 ? -5.557 -4.656 6.799 1.00 98.44 92 LEU A O 1
ATOM 709 N N . ARG A 1 93 ? -7.112 -3.802 5.465 1.00 98.44 93 ARG A N 1
ATOM 710 C CA . ARG A 1 93 ? -7.682 -5.092 5.056 1.00 98.44 93 ARG A CA 1
ATOM 711 C C . ARG A 1 93 ? -7.295 -5.476 3.645 1.00 98.44 93 ARG A C 1
ATOM 713 O O . ARG A 1 93 ? -7.256 -6.665 3.366 1.00 98.44 93 ARG A O 1
ATOM 720 N N . ARG A 1 94 ? -7.031 -4.498 2.779 1.00 98.69 94 ARG A N 1
ATOM 721 C CA . ARG A 1 94 ? -6.737 -4.726 1.365 1.00 98.69 94 ARG A CA 1
ATOM 722 C C . ARG A 1 94 ? -5.582 -3.840 0.919 1.00 98.69 94 ARG A C 1
ATOM 724 O O . ARG A 1 94 ? -5.678 -2.619 1.004 1.00 98.69 94 ARG A O 1
ATOM 731 N N . LEU A 1 95 ? -4.518 -4.466 0.443 1.00 98.69 95 LEU A N 1
ATOM 732 C CA . LEU A 1 95 ? -3.389 -3.825 -0.210 1.00 98.69 95 LEU A CA 1
ATOM 733 C C . LEU A 1 95 ? -3.264 -4.405 -1.619 1.00 98.69 95 LEU A C 1
ATOM 735 O O . LEU A 1 95 ? -2.976 -5.592 -1.773 1.00 98.69 95 LEU A O 1
ATOM 739 N N . TYR A 1 96 ? -3.524 -3.572 -2.625 1.00 98.81 96 TYR A N 1
ATOM 740 C CA . TYR A 1 96 ? -3.423 -3.951 -4.033 1.00 98.81 96 TYR A CA 1
ATOM 741 C C . TYR A 1 96 ? -2.062 -3.548 -4.592 1.00 98.81 96 TYR A C 1
ATOM 743 O O . TYR A 1 96 ? -1.682 -2.378 -4.515 1.00 98.81 96 TYR A O 1
ATOM 751 N N . LEU A 1 97 ? -1.354 -4.523 -5.153 1.00 98.69 97 LEU A N 1
ATOM 752 C CA . LEU A 1 97 ? -0.001 -4.405 -5.689 1.00 98.69 97 LEU A CA 1
ATOM 753 C C . LEU A 1 97 ? 0.081 -5.077 -7.061 1.00 98.69 97 LEU A C 1
ATOM 755 O O . LEU A 1 97 ? -0.704 -5.976 -7.372 1.00 98.69 97 LEU A O 1
ATOM 759 N N . ASP A 1 98 ? 1.086 -4.697 -7.846 1.00 98.56 98 ASP A N 1
ATOM 760 C CA . ASP A 1 98 ? 1.397 -5.380 -9.101 1.00 98.56 98 ASP A CA 1
ATOM 761 C C . ASP A 1 98 ? 1.752 -6.855 -8.865 1.00 98.56 98 ASP A C 1
ATOM 763 O O . ASP A 1 98 ? 2.497 -7.208 -7.937 1.00 98.56 98 ASP A O 1
ATOM 767 N N . LYS A 1 99 ? 1.317 -7.727 -9.782 1.00 98.25 99 LYS A N 1
ATOM 768 C CA . LYS A 1 99 ? 1.649 -9.164 -9.785 1.00 98.25 99 LYS A CA 1
ATOM 769 C C . LYS A 1 99 ? 3.142 -9.478 -9.619 1.00 98.25 99 LYS A C 1
ATOM 771 O O . LYS A 1 99 ? 3.474 -10.513 -9.034 1.00 98.25 99 LYS A O 1
ATOM 776 N N . LYS A 1 100 ? 4.034 -8.595 -10.087 1.00 97.56 100 LYS A N 1
ATOM 777 C CA . LYS A 1 100 ? 5.500 -8.760 -10.010 1.00 97.56 100 LYS A CA 1
ATOM 778 C C . LYS A 1 100 ? 6.016 -8.940 -8.573 1.00 97.56 100 LYS A C 1
ATOM 780 O O . LYS A 1 100 ? 6.989 -9.656 -8.368 1.00 97.56 100 LYS A O 1
ATOM 785 N N . HIS A 1 101 ? 5.331 -8.386 -7.571 1.00 98.19 101 HIS A N 1
ATOM 786 C CA . HIS A 1 101 ? 5.769 -8.455 -6.170 1.00 98.19 101 HIS A CA 1
ATOM 787 C C . HIS A 1 101 ? 5.339 -9.732 -5.438 1.00 98.19 101 HIS A C 1
ATOM 789 O O . HIS A 1 101 ? 5.810 -9.996 -4.327 1.00 98.19 101 HIS A O 1
ATOM 795 N N . LYS A 1 102 ? 4.443 -10.534 -6.033 1.00 98.19 102 LYS A N 1
ATOM 796 C CA . LYS A 1 102 ? 3.809 -11.679 -5.363 1.00 98.19 102 LYS A CA 1
ATOM 797 C C . LYS A 1 102 ? 4.827 -12.682 -4.834 1.00 98.19 102 LYS A C 1
ATOM 799 O O . LYS A 1 102 ? 4.716 -13.107 -3.687 1.00 98.19 102 LYS A O 1
ATOM 804 N N . GLN A 1 103 ? 5.799 -13.059 -5.664 1.00 97.88 103 GLN A N 1
ATOM 805 C CA . GLN A 1 103 ? 6.790 -14.074 -5.309 1.00 97.88 103 GLN A CA 1
ATOM 806 C C . GLN A 1 103 ? 7.600 -13.640 -4.086 1.00 97.88 103 GLN A C 1
ATOM 808 O O . GLN A 1 103 ? 7.654 -14.377 -3.101 1.00 97.88 103 GLN A O 1
ATOM 813 N N . THR A 1 104 ? 8.140 -12.420 -4.106 1.00 97.06 104 THR A N 1
ATOM 814 C CA . THR A 1 104 ? 8.920 -11.883 -2.989 1.00 97.06 104 THR A CA 1
ATOM 815 C C . THR A 1 104 ? 8.081 -11.786 -1.721 1.00 97.06 104 THR A C 1
ATOM 817 O O . THR A 1 104 ? 8.486 -12.326 -0.695 1.00 97.06 104 THR A O 1
ATOM 820 N N . CYS A 1 105 ? 6.877 -11.208 -1.784 1.00 97.94 105 CYS A N 1
ATOM 821 C CA . CYS A 1 105 ? 6.006 -11.117 -0.609 1.00 97.94 105 CYS A CA 1
ATOM 822 C C . CYS A 1 105 ? 5.684 -12.504 -0.030 1.00 97.94 105 CYS A C 1
ATOM 824 O O . CYS A 1 105 ? 5.713 -12.684 1.185 1.00 97.94 105 CYS A O 1
ATOM 826 N N . SER A 1 106 ? 5.425 -13.496 -0.890 1.00 98.12 106 SER A N 1
ATOM 827 C CA . SER A 1 106 ? 5.100 -14.864 -0.465 1.00 98.12 106 SER A CA 1
ATOM 828 C C . SER A 1 106 ? 6.256 -15.612 0.203 1.00 98.12 106 SER A C 1
ATOM 830 O O . SER A 1 106 ? 6.013 -16.577 0.924 1.00 98.12 106 SER A O 1
ATOM 832 N N . SER A 1 107 ? 7.496 -15.157 -0.001 1.00 98.12 107 SER A N 1
ATOM 833 C CA . SER A 1 107 ? 8.686 -15.724 0.643 1.00 98.12 107 SER A CA 1
ATOM 834 C C . SER A 1 107 ? 8.929 -15.210 2.066 1.00 98.12 107 SER A C 1
ATOM 836 O O . SER A 1 107 ? 9.772 -15.759 2.774 1.00 98.12 107 SER A O 1
ATOM 838 N N . LEU A 1 108 ? 8.193 -14.183 2.513 1.00 98.19 108 LEU A N 1
ATOM 839 C CA . LEU A 1 108 ? 8.361 -13.633 3.855 1.00 98.19 108 LEU A CA 1
ATOM 840 C C . LEU A 1 108 ? 7.972 -14.662 4.928 1.00 98.19 108 LEU A C 1
ATOM 842 O O . LEU A 1 108 ? 6.914 -15.291 4.822 1.00 98.19 108 LEU A O 1
ATOM 846 N N . PRO A 1 109 ? 8.744 -14.782 6.025 1.00 98.06 109 PRO A N 1
ATOM 847 C CA . PRO A 1 109 ? 8.494 -15.789 7.061 1.00 98.06 109 PRO A CA 1
ATOM 848 C C . PRO A 1 109 ? 7.135 -15.615 7.758 1.00 98.06 109 PRO A C 1
ATOM 850 O O . PRO A 1 109 ? 6.577 -16.567 8.294 1.00 98.06 109 PRO A O 1
ATOM 853 N N . TYR A 1 110 ? 6.575 -14.404 7.730 1.00 97.44 110 TYR A N 1
ATOM 854 C CA . TYR A 1 110 ? 5.269 -14.073 8.298 1.00 97.44 110 TYR A CA 1
ATOM 855 C C . TYR A 1 110 ? 4.173 -13.892 7.239 1.00 97.44 110 TYR A C 1
ATOM 857 O O . TYR A 1 110 ? 3.079 -13.443 7.588 1.00 97.44 110 TYR A O 1
ATOM 865 N N . TYR A 1 111 ? 4.413 -14.240 5.967 1.00 98.25 111 TYR A N 1
ATOM 866 C CA . TYR A 1 111 ? 3.458 -14.028 4.872 1.00 98.25 111 TYR A CA 1
ATOM 867 C C . TYR A 1 111 ? 2.061 -14.567 5.199 1.00 98.25 111 TYR A C 1
ATOM 869 O O . TYR A 1 111 ? 1.072 -13.868 5.006 1.00 98.25 111 TYR A O 1
ATOM 877 N N . LYS A 1 112 ? 1.971 -15.752 5.816 1.00 97.94 112 LYS A N 1
ATOM 878 C CA . LYS A 1 112 ? 0.704 -16.366 6.254 1.00 97.94 112 LYS A CA 1
ATOM 879 C C . LYS A 1 112 ? -0.159 -15.482 7.157 1.00 97.94 112 LYS A C 1
ATOM 881 O O . LYS A 1 112 ? -1.376 -15.613 7.164 1.00 97.94 112 LYS A O 1
ATOM 886 N N . THR A 1 113 ? 0.446 -14.551 7.890 1.00 97.19 113 THR A N 1
ATOM 887 C CA . THR A 1 113 ? -0.284 -13.615 8.761 1.00 97.19 113 THR A CA 1
ATOM 888 C C . THR A 1 113 ? -0.908 -12.440 8.002 1.00 97.19 113 THR A C 1
ATOM 890 O O . THR A 1 113 ? -1.828 -11.799 8.511 1.00 97.19 113 THR A O 1
ATOM 893 N N . ILE A 1 114 ? -0.425 -12.157 6.789 1.00 97.62 114 ILE A N 1
ATOM 894 C CA . ILE A 1 114 ? -0.849 -11.021 5.962 1.00 97.62 114 ILE A CA 1
ATOM 895 C C . ILE A 1 114 ? -1.418 -11.435 4.599 1.00 97.62 114 ILE A C 1
ATOM 897 O O . ILE A 1 114 ? -2.005 -10.590 3.933 1.00 97.62 114 ILE A O 1
ATOM 901 N N . GLU A 1 115 ? -1.304 -12.703 4.191 1.00 97.88 115 GLU A N 1
ATOM 902 C CA . GLU A 1 115 ? -1.626 -13.167 2.832 1.00 97.88 115 GLU A CA 1
ATOM 903 C C . GLU A 1 115 ? -3.054 -12.822 2.397 1.00 97.88 115 GLU A C 1
ATOM 905 O O . GLU A 1 115 ? -3.261 -12.364 1.279 1.00 97.88 115 GLU A O 1
ATOM 910 N N . ASN A 1 116 ? -4.023 -12.919 3.312 1.00 98.12 116 ASN A N 1
ATOM 911 C CA . ASN A 1 116 ? -5.432 -12.606 3.045 1.00 98.12 116 ASN A CA 1
ATOM 912 C C . ASN A 1 116 ? -5.711 -11.109 2.831 1.00 98.12 116 ASN A C 1
ATOM 914 O O . ASN A 1 116 ? -6.836 -10.738 2.509 1.00 98.12 116 ASN A O 1
ATOM 918 N N . ARG A 1 117 ? -4.716 -10.245 3.058 1.00 98.25 117 ARG A N 1
ATOM 919 C CA . ARG A 1 117 ? -4.811 -8.786 2.899 1.00 98.25 117 ARG A CA 1
ATOM 920 C C . ARG A 1 117 ? -4.136 -8.303 1.619 1.00 98.25 117 ARG A C 1
ATOM 922 O O . ARG A 1 117 ? -4.268 -7.130 1.278 1.00 98.25 117 ARG A O 1
ATOM 929 N N . LEU A 1 118 ? -3.380 -9.172 0.950 1.00 98.50 118 LEU A N 1
ATOM 930 C CA . LEU A 1 118 ? -2.567 -8.836 -0.210 1.00 98.50 118 LEU A CA 1
ATOM 931 C C . LEU A 1 118 ? -3.270 -9.291 -1.486 1.00 98.50 118 LEU A C 1
ATOM 933 O O . LEU A 1 118 ? -3.549 -10.475 -1.674 1.00 98.50 118 LEU A O 1
ATOM 937 N N . HIS A 1 119 ? -3.512 -8.346 -2.384 1.00 98.56 119 HIS A N 1
ATOM 938 C CA . HIS A 1 119 ? -4.123 -8.593 -3.680 1.00 98.56 119 HIS A CA 1
ATOM 939 C C . HIS A 1 119 ? -3.116 -8.251 -4.772 1.00 98.56 119 HIS A C 1
ATOM 941 O O . HIS A 1 119 ? -2.692 -7.107 -4.905 1.00 98.56 119 HIS A O 1
ATOM 947 N N . PHE A 1 120 ? -2.728 -9.263 -5.540 1.00 98.06 120 PHE A N 1
ATOM 948 C CA . PHE A 1 120 ? -1.776 -9.132 -6.637 1.00 98.06 120 PHE A CA 1
ATOM 949 C C . PHE A 1 120 ? -2.526 -9.262 -7.956 1.00 98.06 120 PHE A C 1
ATOM 951 O O . PHE A 1 120 ? -3.074 -10.335 -8.234 1.00 98.06 120 PHE A O 1
ATOM 958 N N . VAL A 1 121 ? -2.551 -8.184 -8.733 1.00 88.69 121 VAL A N 1
ATOM 959 C CA . VAL A 1 121 ? -3.296 -8.057 -9.996 1.00 88.69 121 VAL A CA 1
ATOM 960 C C . VAL A 1 121 ? -2.379 -7.678 -11.150 1.00 88.69 121 VAL A C 1
ATOM 962 O O . VAL A 1 121 ? -1.350 -7.001 -10.916 1.00 88.69 121 VAL A O 1
#

Radius of gyration: 13.52 Å; Cα contacts (8 Å, |Δi|>4): 229; chains: 1; bounding box: 30×41×27 Å

pLDDT: mean 94.88, std 12.05, range [32.84, 98.81]

InterPro domains:
  IPR027038 Ran GTPase-activating protein [PTHR24113] (5-98)
  IPR032675 Leucine-rich repeat domain superfamily [G3DSA:3.80.10.10] (1-118)

Organism: Amphimedon queenslandica (NCBI:txid400682)

Solvent-accessible surface area (backbone atoms only — not comparable to full-atom values): 6305 Å² total; per-residue (Å²): 134,85,79,69,80,76,52,39,66,49,74,52,61,61,76,68,48,35,32,71,54,50,43,58,46,31,65,65,44,31,80,41,82,46,43,30,31,43,37,49,35,46,11,59,55,28,32,45,84,29,22,62,42,54,18,51,26,39,63,64,26,76,41,37,28,34,41,33,47,30,58,35,47,50,43,66,69,25,50,50,49,34,48,64,24,50,72,73,35,84,41,60,51,37,40,34,36,42,49,86,44,48,66,64,54,65,67,42,96,61,26,86,83,47,49,93,29,56,41,63,93